Protein AF-A0A7J7FWF7-F1 (afdb_monomer_lite)

InterPro domains:
  IPR005519 Acid phosphatase, class B-like [PF03767] (55-145)
  IPR023214 HAD superfamily [G3DSA:3.40.50.1000] (56-145)

Organism: Camellia sinensis (NCBI:txid4442)

pLDDT: mean 79.14, std 20.66, range [33.16, 98.75]

Foldseek 3Di:
DDDDDDDDDPPDVVVVVVVVVVVVVVVVVPPPDPPPPPPPPPPPPPLPFDQPLDDDPPDDLVSVVVCVVVVSHPPHDDRPLVCLVVLCCCVVHCNVVVVLVVVVVVVVVVVVPDDDPPPPPDDDDFDDEPTVDDPVVVCVVVSVD

Sequence (145 aa):
MLTFFQTQPILSNMGLLSLLLFLGTLVVATNGSPEVEVVHQIHPLRPQCGSAGTHVHGLSCLSWRFGVEAHNIIDWKTVPRSCKKYIGHYMLGKQYRKDSKAVVDQALSYAQSLKLAGDGKDVWVFDIDETTLSNLPYYAHHGFG

Radius of gyration: 32.05 Å; chains: 1; bounding box: 101×56×66 Å

Structure (mmCIF, N/CA/C/O backbone):
data_AF-A0A7J7FWF7-F1
#
_entry.id   AF-A0A7J7FWF7-F1
#
loop_
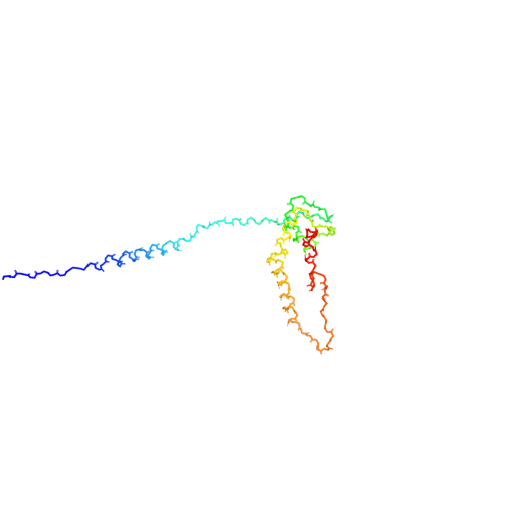_atom_site.group_PDB
_atom_site.id
_atom_site.type_symbol
_atom_site.label_atom_id
_atom_site.label_alt_id
_atom_site.label_comp_id
_atom_site.label_asym_id
_atom_site.label_entity_id
_atom_site.label_seq_id
_atom_site.pdbx_PDB_ins_code
_atom_site.Cartn_x
_atom_site.Cartn_y
_atom_site.Cartn_z
_atom_site.occupancy
_atom_site.B_iso_or_equiv
_atom_site.auth_seq_id
_atom_site.auth_comp_id
_atom_site.auth_asym_id
_atom_site.auth_atom_id
_atom_site.pdbx_PDB_model_num
ATOM 1 N N . MET A 1 1 ? 78.612 40.351 44.166 1.00 33.50 1 MET A N 1
ATOM 2 C CA . MET A 1 1 ? 78.120 41.556 43.465 1.00 33.50 1 MET A CA 1
ATOM 3 C C . MET A 1 1 ? 76.821 41.167 42.764 1.00 33.50 1 MET A C 1
ATOM 5 O O . MET A 1 1 ? 76.801 40.112 42.150 1.00 33.50 1 MET A O 1
ATOM 9 N N . LEU A 1 2 ? 75.755 41.937 43.015 1.00 35.22 2 LEU A N 1
ATOM 10 C CA . LEU A 1 2 ? 74.332 41.770 42.630 1.00 35.22 2 LEU A CA 1
ATOM 11 C C . LEU A 1 2 ? 74.138 41.522 41.108 1.00 35.22 2 LEU A C 1
ATOM 13 O O . LEU A 1 2 ? 75.017 41.912 40.352 1.00 35.22 2 LEU A O 1
ATOM 17 N N . THR A 1 3 ? 73.065 40.896 40.593 1.00 33.16 3 THR A N 1
ATOM 18 C CA . THR A 1 3 ? 71.665 41.389 40.605 1.00 33.16 3 THR A CA 1
ATOM 19 C C . THR A 1 3 ? 70.597 40.340 40.210 1.00 33.16 3 THR A C 1
ATOM 21 O O . THR A 1 3 ? 70.844 39.408 39.451 1.00 33.16 3 THR A O 1
ATOM 24 N N . PHE A 1 4 ? 69.380 40.576 40.721 1.00 43.62 4 PHE A N 1
ATOM 25 C CA . PHE A 1 4 ? 68.052 40.093 40.292 1.00 43.62 4 PHE A CA 1
ATOM 26 C C . PHE A 1 4 ? 67.694 40.464 38.833 1.00 43.62 4 PHE A C 1
ATOM 28 O O . PHE A 1 4 ? 68.061 41.555 38.419 1.00 43.62 4 PHE A O 1
ATOM 35 N N . PHE A 1 5 ? 66.870 39.648 38.149 1.00 37.59 5 PHE A N 1
ATOM 36 C CA . PHE A 1 5 ? 65.810 40.025 37.170 1.00 37.59 5 PHE A CA 1
ATOM 37 C C . PHE A 1 5 ? 64.908 38.778 36.956 1.00 37.59 5 PHE A C 1
ATOM 39 O O . PHE A 1 5 ? 65.397 37.742 36.526 1.00 37.59 5 PHE A O 1
ATOM 46 N N . GLN A 1 6 ? 63.710 38.680 37.546 1.00 36.12 6 GLN A N 1
ATOM 47 C CA . GLN A 1 6 ? 62.390 39.194 37.129 1.00 36.12 6 GLN A CA 1
ATOM 48 C C . GLN A 1 6 ? 61.700 38.380 36.010 1.00 36.12 6 GLN A C 1
ATOM 50 O O . GLN A 1 6 ? 62.235 38.160 34.931 1.00 36.12 6 GLN A O 1
ATOM 55 N N . THR A 1 7 ? 60.485 37.926 36.322 1.00 47.88 7 THR A N 1
ATOM 56 C CA . THR A 1 7 ? 59.551 37.117 35.525 1.00 47.88 7 THR A CA 1
ATOM 57 C C . THR A 1 7 ? 58.874 37.908 34.391 1.00 47.88 7 THR A C 1
ATOM 59 O O . THR A 1 7 ? 58.562 39.089 34.554 1.00 47.88 7 THR A O 1
ATOM 62 N N . GLN A 1 8 ? 58.551 37.237 33.274 1.00 50.38 8 GLN A N 1
ATOM 63 C CA . GLN A 1 8 ? 57.521 37.655 32.301 1.00 50.38 8 GLN A CA 1
ATOM 64 C C . GLN A 1 8 ? 56.735 36.423 31.784 1.00 50.38 8 GLN A C 1
ATOM 66 O O . GLN A 1 8 ? 57.342 35.368 31.588 1.00 50.38 8 GLN A O 1
ATOM 71 N N . 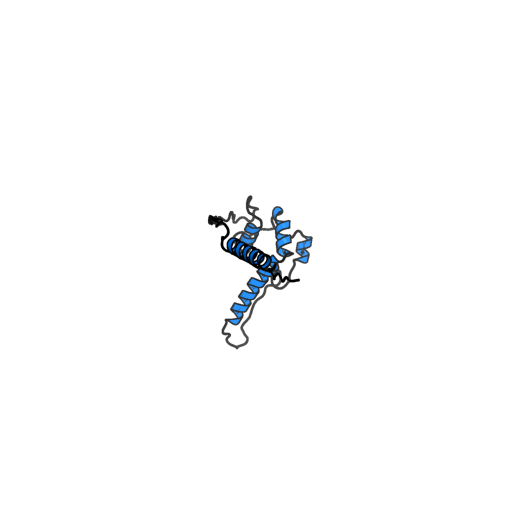PRO A 1 9 ? 55.401 36.511 31.582 1.00 46.44 9 PRO A N 1
ATOM 72 C CA . PRO A 1 9 ? 54.532 35.353 31.374 1.00 46.44 9 PRO A CA 1
ATOM 73 C C . PRO A 1 9 ? 54.291 35.058 29.883 1.00 46.44 9 PRO A C 1
ATOM 75 O O . PRO A 1 9 ? 53.791 35.895 29.140 1.00 46.44 9 PRO A O 1
ATOM 78 N N . ILE A 1 10 ? 54.554 33.823 29.450 1.00 52.06 10 ILE A N 1
ATOM 79 C CA . ILE A 1 10 ? 54.265 33.336 28.080 1.00 52.06 10 ILE A CA 1
ATOM 80 C C . ILE A 1 10 ? 52.781 32.897 27.932 1.00 52.06 10 ILE A C 1
ATOM 82 O O . ILE A 1 10 ? 52.324 32.501 26.865 1.00 52.06 10 ILE A O 1
ATOM 86 N N . LEU A 1 11 ? 51.969 33.034 28.987 1.00 54.44 11 LEU A N 1
ATOM 87 C CA . LEU A 1 11 ? 50.634 32.428 29.095 1.00 54.44 11 LEU A CA 1
ATOM 88 C C . LEU A 1 11 ? 49.446 33.351 28.729 1.00 54.44 11 LEU A C 1
ATOM 90 O O . LEU A 1 11 ? 48.337 33.120 29.195 1.00 54.44 11 LEU A O 1
ATOM 94 N N . SER A 1 12 ? 49.646 34.404 27.926 1.00 58.78 12 SER A N 1
A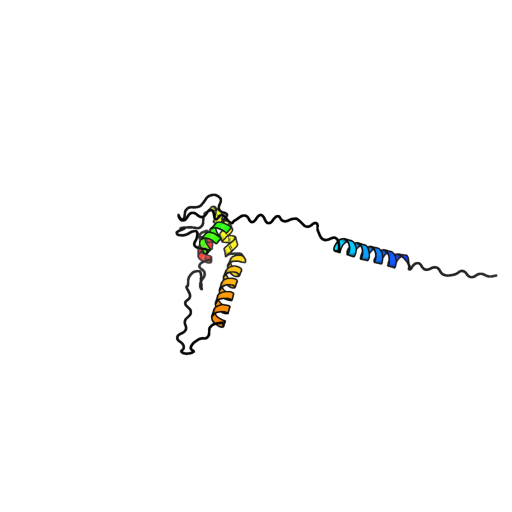TOM 95 C CA . SER A 1 12 ? 48.560 35.325 27.512 1.00 58.78 12 SER A CA 1
ATOM 96 C C . SER A 1 12 ? 48.034 35.048 26.090 1.00 58.78 12 SER A C 1
ATOM 98 O O . SER A 1 12 ? 46.830 35.086 25.834 1.00 58.78 12 SER A O 1
ATOM 100 N N . ASN A 1 13 ? 48.915 34.666 25.157 1.00 58.97 13 ASN A N 1
ATOM 101 C CA . ASN A 1 13 ? 48.563 34.573 23.733 1.00 58.97 13 ASN A CA 1
ATOM 102 C C . ASN A 1 13 ? 47.718 33.347 23.356 1.00 58.97 13 ASN A C 1
ATOM 104 O O . ASN A 1 13 ? 46.909 33.429 22.435 1.00 58.97 13 ASN A O 1
ATOM 108 N N . MET A 1 14 ? 47.859 32.219 24.061 1.00 62.25 14 MET A N 1
ATOM 109 C CA . MET A 1 14 ? 47.090 31.003 23.748 1.00 62.25 14 MET A CA 1
ATOM 110 C C . MET A 1 14 ? 45.601 31.140 24.099 1.00 62.25 14 MET A C 1
ATOM 112 O O . MET A 1 14 ? 44.754 30.614 23.382 1.00 62.25 14 MET A O 1
ATOM 116 N N . GLY A 1 15 ? 45.272 31.875 25.168 1.00 70.62 15 GLY A N 1
ATOM 117 C CA . GLY A 1 15 ? 43.886 32.122 25.574 1.00 70.62 15 GLY A CA 1
ATOM 118 C C . GLY A 1 15 ? 43.157 33.065 24.618 1.00 70.62 15 GLY A C 1
ATOM 119 O O . GLY A 1 15 ? 42.016 32.800 24.245 1.00 70.62 15 GLY A O 1
ATOM 120 N N . LEU A 1 16 ? 43.839 34.119 24.157 1.00 73.31 16 LEU A N 1
ATOM 121 C CA . LEU A 1 16 ? 43.287 35.076 23.198 1.00 73.31 16 LEU A CA 1
ATOM 122 C C . LEU A 1 16 ? 43.047 34.434 21.827 1.00 73.31 16 LEU A C 1
ATOM 124 O O . LEU A 1 16 ? 41.991 34.638 21.236 1.00 73.31 16 LEU A O 1
ATOM 128 N N . LEU A 1 17 ? 43.987 33.613 21.345 1.00 72.75 17 LEU A N 1
ATOM 129 C CA . LEU A 1 17 ? 43.826 32.899 20.076 1.00 72.75 17 LEU A CA 1
ATOM 130 C C . LEU A 1 17 ? 42.646 31.917 20.134 1.00 72.75 17 LEU A C 1
ATOM 132 O O . LEU A 1 17 ? 41.847 31.856 19.204 1.00 72.75 17 LEU A O 1
ATOM 136 N N . SER A 1 18 ? 42.500 31.201 21.252 1.00 71.25 18 SER A N 1
ATOM 137 C CA . SER A 1 18 ? 41.374 30.291 21.472 1.00 71.25 18 SER A CA 1
ATOM 138 C C . SER A 1 18 ? 40.042 31.053 21.517 1.00 71.25 18 SER A C 1
ATOM 140 O O . SER A 1 18 ? 39.091 30.676 20.837 1.00 71.25 18 SER A O 1
ATOM 142 N N . LEU A 1 19 ? 39.985 32.191 22.220 1.00 73.75 19 LEU A N 1
ATOM 143 C CA . LEU A 1 19 ? 38.793 33.043 22.286 1.00 73.75 19 LEU A CA 1
ATOM 144 C C . LEU A 1 19 ? 38.398 33.615 20.914 1.00 73.75 19 LEU A C 1
ATOM 146 O O . LEU A 1 19 ? 37.214 33.636 20.583 1.00 73.75 19 LEU A O 1
ATOM 150 N N . LEU A 1 20 ? 39.372 34.038 20.102 1.00 76.06 20 LEU A N 1
ATOM 151 C CA . LEU A 1 20 ? 39.137 34.535 18.742 1.00 76.06 20 LEU A CA 1
ATOM 152 C C . LEU A 1 20 ? 38.597 33.438 17.814 1.00 76.06 20 LEU A C 1
ATOM 154 O O . LEU A 1 20 ? 37.688 33.703 17.027 1.00 76.06 20 LEU A O 1
ATOM 158 N N . LEU A 1 21 ? 39.098 32.203 17.937 1.00 74.00 21 LEU A N 1
ATOM 159 C CA . LEU A 1 21 ? 38.568 31.055 17.196 1.00 74.00 21 LEU A CA 1
ATOM 160 C C . LEU A 1 21 ? 37.120 30.739 17.607 1.00 74.00 21 LEU A C 1
ATOM 162 O O . LEU A 1 21 ? 36.268 30.557 16.737 1.00 74.00 21 LEU A O 1
ATOM 166 N N . PHE A 1 22 ? 36.810 30.753 18.908 1.00 72.19 22 PHE A N 1
ATOM 167 C CA . PHE A 1 22 ? 35.443 30.548 19.401 1.00 72.19 22 PHE A CA 1
ATOM 168 C C . PHE A 1 22 ? 34.478 31.650 18.931 1.00 72.19 22 PHE A C 1
ATOM 170 O O . PHE A 1 22 ? 33.405 31.333 18.412 1.00 72.19 22 PHE A O 1
ATOM 177 N N . LEU A 1 23 ? 34.857 32.931 19.025 1.00 71.19 23 LEU A N 1
ATOM 178 C CA . LEU A 1 23 ? 34.023 34.037 18.531 1.00 71.19 23 LEU A CA 1
ATOM 179 C C . LEU A 1 23 ? 33.795 33.956 17.015 1.00 71.19 23 LEU A C 1
ATOM 181 O O . LEU A 1 23 ? 32.677 34.181 16.556 1.00 71.19 23 LEU A O 1
ATOM 185 N N . GLY A 1 24 ? 34.820 33.584 16.240 1.00 64.69 24 GLY A N 1
ATOM 186 C CA . GLY A 1 24 ? 34.700 33.399 14.793 1.00 64.69 24 GLY A CA 1
ATOM 187 C C . GLY A 1 24 ? 33.675 32.325 14.414 1.00 64.69 24 GLY A C 1
ATOM 188 O O . GLY A 1 24 ? 32.860 32.544 13.520 1.00 64.69 24 GLY A O 1
ATOM 189 N N . THR A 1 25 ? 33.651 31.195 15.131 1.00 62.41 25 THR A N 1
ATOM 190 C CA . THR A 1 25 ? 32.654 30.133 14.888 1.00 62.41 25 THR A CA 1
ATOM 191 C C . THR A 1 25 ? 31.224 30.550 15.244 1.00 62.41 25 THR A C 1
ATOM 193 O O . THR A 1 25 ? 30.292 30.186 14.529 1.00 62.41 25 THR A O 1
ATOM 196 N N . LEU A 1 26 ? 31.042 31.368 16.288 1.00 59.06 26 LEU A N 1
ATOM 197 C CA . LEU A 1 26 ? 29.739 31.932 16.661 1.00 59.06 26 LEU A CA 1
ATOM 198 C C . LEU A 1 26 ? 29.210 32.906 15.599 1.00 59.06 26 LEU A C 1
ATOM 200 O O . LEU A 1 26 ? 28.044 32.813 15.232 1.00 59.06 26 LEU A O 1
ATOM 204 N N . VAL A 1 27 ? 30.064 33.777 15.048 1.00 58.56 27 VAL A N 1
ATOM 205 C CA . VAL A 1 27 ? 29.673 34.735 13.994 1.00 58.56 27 VAL A CA 1
ATOM 206 C C . VAL A 1 27 ? 29.257 34.026 12.697 1.00 58.56 27 VAL A C 1
ATOM 208 O O . VAL A 1 27 ? 28.315 34.457 12.032 1.00 58.56 27 VAL A O 1
ATOM 211 N N . VAL A 1 28 ? 29.905 32.909 12.345 1.00 58.34 28 VAL A N 1
ATOM 212 C CA . VAL A 1 28 ? 29.506 32.092 11.182 1.00 58.34 28 VAL A CA 1
ATOM 213 C C . VAL A 1 28 ? 28.172 31.378 11.425 1.00 58.34 28 VAL A C 1
ATOM 215 O O . VAL A 1 28 ? 27.378 31.265 10.497 1.00 58.34 28 VAL A O 1
ATOM 218 N N . ALA A 1 29 ? 27.882 30.949 12.657 1.00 56.47 29 ALA A N 1
ATOM 219 C CA . ALA A 1 29 ? 26.607 30.315 12.998 1.00 56.47 29 ALA A CA 1
ATOM 220 C C . ALA A 1 29 ? 25.423 31.303 13.067 1.00 56.47 29 ALA A C 1
ATOM 222 O O . ALA A 1 29 ? 24.280 30.886 12.889 1.00 56.47 29 ALA A O 1
ATOM 223 N N . THR A 1 30 ? 25.671 32.597 13.314 1.00 54.50 30 THR A N 1
ATOM 224 C CA . THR A 1 30 ? 24.614 33.628 13.382 1.00 54.50 30 THR A CA 1
ATOM 225 C C . THR A 1 30 ? 24.260 34.249 12.036 1.00 54.50 30 THR A C 1
ATOM 227 O O . THR A 1 30 ? 23.192 34.845 11.906 1.00 54.50 30 THR A O 1
ATOM 230 N N . ASN A 1 31 ? 25.115 34.101 11.023 1.00 58.19 31 ASN A N 1
ATOM 231 C CA . ASN A 1 31 ? 24.752 34.447 9.655 1.00 58.19 31 ASN A CA 1
ATOM 232 C C . ASN A 1 31 ? 23.925 33.293 9.088 1.00 58.19 31 ASN A C 1
ATOM 234 O O . ASN A 1 31 ? 24.462 32.340 8.523 1.00 58.19 31 ASN A O 1
ATOM 238 N N . GLY A 1 32 ? 22.609 33.368 9.309 1.00 54.06 32 GLY A N 1
ATOM 239 C CA . GLY A 1 32 ? 21.635 32.495 8.669 1.00 54.06 32 GLY A CA 1
ATOM 240 C C . GLY A 1 32 ? 21.958 32.343 7.185 1.00 54.06 32 GLY A C 1
ATOM 241 O O . GLY A 1 32 ? 22.383 33.295 6.527 1.00 54.06 32 GLY A O 1
ATOM 242 N N . SER A 1 33 ? 21.810 31.115 6.680 1.00 54.25 33 SER A N 1
ATOM 243 C CA . SER A 1 33 ? 21.945 30.833 5.250 1.00 54.25 33 SER A CA 1
ATOM 244 C C . SER A 1 33 ? 21.158 31.870 4.447 1.00 54.25 33 SER A C 1
ATOM 246 O O . SER A 1 33 ? 20.083 32.260 4.910 1.00 54.25 33 SER A O 1
ATOM 248 N N . PRO A 1 34 ? 21.650 32.316 3.273 1.00 49.69 34 PRO A N 1
ATOM 249 C CA . PRO A 1 34 ? 20.835 33.141 2.395 1.00 49.69 34 PRO A CA 1
ATOM 250 C C . PRO A 1 34 ? 19.500 32.423 2.226 1.00 49.69 34 PRO A C 1
ATOM 252 O O . PRO A 1 34 ? 19.488 31.242 1.866 1.00 49.69 34 PRO A O 1
ATOM 255 N N . GLU A 1 35 ? 18.405 33.099 2.584 1.00 47.91 35 GLU A N 1
ATOM 256 C CA . GLU A 1 35 ? 17.065 32.604 2.318 1.00 47.91 35 GLU A CA 1
ATOM 257 C C . GLU A 1 35 ? 17.021 32.305 0.824 1.00 47.91 35 GLU A C 1
ATOM 259 O O . GLU A 1 35 ? 17.004 33.201 -0.020 1.00 47.91 35 GLU A O 1
ATOM 264 N N . VAL A 1 36 ? 17.086 31.020 0.481 1.00 49.12 36 VAL A N 1
ATOM 265 C CA . VAL A 1 36 ? 16.640 30.584 -0.826 1.00 49.12 36 VAL A CA 1
ATOM 266 C C . VAL A 1 36 ? 15.163 30.911 -0.791 1.00 49.12 36 VAL A C 1
ATOM 268 O O . VAL A 1 36 ? 14.396 30.237 -0.104 1.00 49.12 36 VAL A O 1
ATOM 271 N N . GLU A 1 37 ? 14.790 31.990 -1.469 1.00 43.91 37 GLU A N 1
ATOM 272 C CA . GLU A 1 37 ? 13.411 32.304 -1.789 1.00 43.91 37 GLU A CA 1
ATOM 273 C C . GLU A 1 37 ? 12.917 31.146 -2.662 1.00 43.91 37 GLU A C 1
ATOM 275 O O . GLU A 1 37 ? 12.995 31.153 -3.892 1.00 43.91 37 GLU A O 1
ATOM 280 N N . VAL A 1 38 ? 12.508 30.054 -2.012 1.00 56.59 38 VAL A N 1
ATOM 281 C CA . VAL A 1 38 ? 11.836 28.952 -2.672 1.00 56.59 38 VAL A CA 1
ATOM 282 C C . VAL A 1 38 ? 10.474 29.519 -2.995 1.00 56.59 38 VAL A C 1
ATOM 284 O O . VAL A 1 38 ? 9.542 29.409 -2.203 1.00 56.59 38 VAL A O 1
ATOM 287 N N . VAL A 1 39 ? 10.371 30.156 -4.159 1.00 49.22 39 VAL A N 1
ATOM 288 C CA . VAL A 1 39 ? 9.094 30.457 -4.782 1.00 49.22 39 VAL A CA 1
ATOM 289 C C . VAL A 1 39 ? 8.360 29.123 -4.832 1.00 49.22 39 VAL A C 1
ATOM 291 O O . VAL A 1 39 ? 8.637 28.268 -5.674 1.00 49.22 39 VAL A O 1
ATOM 294 N N . HIS A 1 40 ? 7.457 28.904 -3.877 1.00 52.28 40 HIS A N 1
ATOM 295 C CA . HIS A 1 40 ? 6.468 27.847 -3.940 1.00 52.28 40 HIS A CA 1
ATOM 296 C C . HIS A 1 40 ? 5.530 28.241 -5.074 1.00 52.28 40 HIS A C 1
ATOM 298 O O . HIS A 1 40 ? 4.421 28.725 -4.860 1.00 52.28 40 HIS A O 1
ATOM 304 N N . GLN A 1 41 ? 5.990 28.055 -6.313 1.00 49.00 41 GLN A N 1
ATOM 305 C CA . GLN A 1 41 ? 5.076 27.884 -7.416 1.00 49.00 41 GLN A CA 1
ATOM 306 C C . GLN A 1 41 ? 4.293 26.636 -7.052 1.00 49.00 41 GLN A C 1
ATOM 308 O O . GLN A 1 41 ? 4.760 25.517 -7.256 1.00 49.00 41 GLN A O 1
ATOM 313 N N . ILE A 1 42 ? 3.115 26.840 -6.468 1.00 52.56 42 ILE A N 1
ATOM 314 C CA . ILE A 1 42 ? 2.063 25.843 -6.419 1.00 52.56 42 ILE A CA 1
ATOM 315 C C . ILE A 1 42 ? 1.855 25.477 -7.881 1.00 52.56 42 ILE A C 1
ATOM 317 O O . ILE A 1 42 ? 1.174 26.186 -8.612 1.00 52.56 42 ILE A O 1
ATOM 321 N N . HIS A 1 43 ? 2.532 24.431 -8.344 1.00 53.94 43 HIS A N 1
ATOM 322 C CA . HIS A 1 43 ? 2.154 23.757 -9.563 1.00 53.94 43 HIS A CA 1
ATOM 323 C C . HIS A 1 43 ? 0.853 23.089 -9.160 1.00 53.94 43 HIS A C 1
ATOM 325 O O . HIS A 1 43 ? 0.901 22.160 -8.344 1.00 53.94 43 HIS A O 1
ATOM 331 N N . PRO A 1 44 ? -0.314 23.561 -9.636 1.00 47.66 44 PRO A N 1
ATOM 332 C CA . PRO A 1 44 ? -1.513 22.773 -9.467 1.00 47.66 44 PRO A CA 1
ATOM 333 C C . PRO A 1 44 ? -1.140 21.413 -10.039 1.00 47.66 44 PRO A C 1
ATOM 335 O O . PRO A 1 44 ? -0.651 21.343 -11.173 1.00 47.66 44 PRO A O 1
ATOM 338 N N . LEU A 1 45 ? -1.274 20.352 -9.242 1.00 47.81 45 LEU A N 1
ATOM 339 C CA . LEU A 1 45 ? -1.213 19.001 -9.767 1.00 47.81 45 LEU A CA 1
ATOM 340 C C . LEU A 1 45 ? -2.382 18.922 -10.736 1.00 47.81 45 LEU A C 1
ATOM 342 O O . LEU A 1 45 ? -3.483 18.581 -10.334 1.00 47.81 45 LEU A O 1
ATOM 346 N N . ARG A 1 46 ? -2.180 19.347 -11.984 1.00 47.25 46 ARG A N 1
ATOM 347 C CA . ARG A 1 46 ? -3.106 19.110 -13.071 1.00 47.25 46 ARG A CA 1
ATOM 348 C C . ARG A 1 46 ? -2.886 17.640 -13.372 1.00 47.25 46 ARG A C 1
ATOM 350 O O . ARG A 1 46 ? -1.875 17.312 -14.000 1.00 47.25 46 ARG A O 1
ATOM 357 N N . PRO A 1 47 ? -3.733 16.737 -12.857 1.00 50.97 47 PRO A N 1
ATOM 358 C CA . PRO A 1 47 ? -3.546 15.333 -13.123 1.00 50.97 47 PRO A CA 1
ATOM 359 C C . PRO A 1 47 ? -3.776 15.214 -14.624 1.00 50.97 47 PRO A C 1
ATOM 361 O O . PRO A 1 47 ? -4.853 15.543 -15.119 1.00 50.97 47 PRO A O 1
ATOM 364 N N . GLN A 1 48 ? -2.764 14.794 -15.377 1.00 50.41 48 GLN A N 1
ATOM 365 C CA . GLN A 1 48 ? -2.968 14.378 -16.761 1.00 50.41 48 GLN A CA 1
ATOM 366 C C . GLN A 1 48 ? -3.660 13.001 -16.752 1.00 50.41 48 GLN A C 1
ATOM 368 O O . GLN A 1 48 ? -3.111 12.029 -17.247 1.00 50.41 48 GLN A O 1
ATOM 373 N N . CYS A 1 49 ? -4.809 12.865 -16.082 1.00 55.59 49 CYS A N 1
ATOM 374 C CA . CYS A 1 49 ? -5.516 11.594 -15.933 1.00 55.59 49 CYS A CA 1
ATOM 375 C C . CYS A 1 49 ? -6.564 11.456 -17.038 1.00 55.59 49 CYS A C 1
ATOM 377 O O . CYS A 1 49 ? -7.461 12.287 -17.160 1.00 55.59 49 CYS A O 1
ATOM 379 N N . GLY A 1 50 ? -6.439 10.400 -17.841 1.00 54.00 50 GLY A N 1
ATOM 380 C CA . GLY A 1 50 ? -7.498 9.926 -18.725 1.00 54.00 50 GLY A CA 1
ATOM 381 C C . GLY A 1 50 ? -8.221 8.746 -18.076 1.00 54.00 50 GLY A C 1
ATOM 382 O O . GLY A 1 50 ? -7.575 7.839 -17.562 1.00 54.00 50 GLY A O 1
ATOM 383 N N . SER A 1 51 ? -9.552 8.736 -18.145 1.00 54.09 51 SER A N 1
ATOM 384 C CA . SER A 1 51 ? -10.433 7.694 -17.585 1.00 54.09 51 SER A CA 1
ATOM 385 C C . SER A 1 51 ? -10.369 6.335 -18.314 1.00 54.09 51 SER A C 1
ATOM 387 O O . SER A 1 51 ? -11.134 5.436 -17.989 1.00 54.09 51 SER A O 1
ATOM 389 N N . ALA A 1 52 ? -9.519 6.182 -19.334 1.00 55.72 52 ALA A N 1
ATOM 390 C CA . ALA A 1 52 ? -9.632 5.116 -20.336 1.00 55.72 52 ALA A CA 1
ATOM 391 C C . ALA A 1 52 ? -8.648 3.938 -20.163 1.00 55.72 52 ALA A C 1
ATOM 393 O O . ALA A 1 52 ? -8.516 3.123 -21.073 1.00 55.72 52 ALA A O 1
ATOM 394 N N . GLY A 1 53 ? -7.894 3.858 -19.060 1.00 54.41 53 GLY A N 1
ATOM 395 C CA . GLY A 1 53 ? -6.938 2.762 -18.817 1.00 54.41 53 GLY A CA 1
ATOM 396 C C . GLY A 1 53 ? -5.720 2.710 -19.764 1.00 54.41 53 GLY A C 1
ATOM 397 O O . GLY A 1 53 ? -4.865 1.836 -19.622 1.00 54.41 53 GLY A O 1
ATOM 398 N N . THR A 1 54 ? -5.593 3.639 -20.718 1.00 56.09 54 THR A N 1
ATOM 399 C CA . THR A 1 54 ? -4.442 3.757 -21.629 1.00 56.09 54 THR A CA 1
ATOM 400 C C . THR A 1 54 ? -3.277 4.503 -20.977 1.00 56.09 54 THR A C 1
ATOM 402 O O . THR A 1 54 ? -3.490 5.487 -20.269 1.00 56.09 54 THR A O 1
ATOM 405 N N . HIS A 1 55 ? -2.036 4.099 -21.274 1.00 59.75 55 HIS A N 1
ATOM 406 C CA . HIS A 1 55 ? -0.830 4.839 -20.880 1.00 59.75 55 HIS A CA 1
ATOM 407 C C . HIS A 1 55 ? -0.900 6.295 -21.370 1.00 59.75 55 HIS A C 1
ATOM 409 O O . HIS A 1 55 ? -0.850 6.554 -22.573 1.00 59.75 55 HIS A O 1
ATOM 415 N N . VAL A 1 56 ? -0.996 7.249 -20.441 1.00 61.69 56 VAL A N 1
ATOM 416 C CA . VAL A 1 56 ? -0.959 8.676 -20.774 1.00 61.69 56 VAL A CA 1
ATOM 417 C C . VAL A 1 56 ? 0.499 9.117 -20.861 1.00 61.69 56 VAL A C 1
ATOM 419 O O . VAL A 1 56 ? 1.236 9.102 -19.872 1.00 61.69 56 VAL A O 1
ATOM 422 N N . HIS A 1 57 ? 0.928 9.501 -22.061 1.00 60.91 57 HIS A N 1
ATOM 423 C CA . HIS A 1 57 ? 2.270 10.028 -22.292 1.00 60.91 57 HIS A CA 1
ATOM 424 C C . HIS A 1 57 ? 2.515 11.285 -21.444 1.00 60.91 57 HIS A C 1
ATOM 426 O O . HIS A 1 57 ? 1.714 12.211 -21.469 1.00 60.91 57 HIS A O 1
ATOM 432 N N . GLY A 1 58 ? 3.634 11.320 -20.714 1.00 64.62 58 GLY A N 1
ATOM 433 C CA . GLY A 1 58 ? 4.015 12.452 -19.859 1.00 64.62 58 GLY A CA 1
ATOM 434 C C . GLY A 1 58 ? 3.627 12.314 -18.381 1.00 64.62 58 GLY A C 1
ATOM 435 O O . GLY A 1 58 ? 4.113 13.094 -17.563 1.00 64.62 58 GLY A O 1
ATOM 436 N N . LEU A 1 59 ? 2.835 11.303 -17.997 1.00 71.56 59 LEU A N 1
ATOM 437 C CA . LEU A 1 59 ? 2.614 10.976 -16.584 1.00 71.56 59 LEU A CA 1
ATOM 438 C C . LEU A 1 59 ? 3.856 10.315 -15.976 1.00 71.56 59 LEU A C 1
ATOM 440 O O . LEU A 1 59 ? 4.362 9.312 -16.482 1.00 71.56 59 LEU A O 1
ATOM 444 N N . SER A 1 60 ? 4.316 10.834 -14.837 1.00 88.75 60 SER A N 1
ATOM 445 C CA . SER A 1 60 ? 5.336 10.146 -14.041 1.00 88.75 60 SER A CA 1
ATOM 446 C C . SER A 1 60 ? 4.763 8.864 -13.421 1.00 88.75 60 SER A C 1
ATOM 448 O O . SER A 1 60 ? 3.577 8.802 -13.099 1.00 88.75 60 SER A O 1
ATOM 450 N N . CYS A 1 61 ? 5.602 7.856 -13.172 1.00 92.25 61 CYS A N 1
ATOM 451 C CA . CYS A 1 61 ? 5.159 6.617 -12.521 1.00 92.25 61 CYS A CA 1
ATOM 452 C C . CYS A 1 61 ? 4.629 6.834 -11.096 1.00 92.25 61 CYS A C 1
ATOM 454 O O . CYS A 1 61 ? 3.752 6.099 -10.647 1.00 92.25 61 CYS A O 1
ATOM 456 N N . LEU A 1 62 ? 5.116 7.873 -10.408 1.00 92.56 62 LEU A N 1
ATOM 457 C CA . LEU A 1 62 ? 4.566 8.307 -9.125 1.00 92.56 62 LEU A CA 1
ATOM 458 C C . LEU A 1 62 ? 3.146 8.854 -9.286 1.00 92.56 62 LEU A C 1
ATOM 460 O O . LEU A 1 62 ? 2.258 8.453 -8.541 1.00 92.56 62 LEU A O 1
ATOM 464 N N . SER A 1 63 ? 2.930 9.738 -10.262 1.00 91.88 63 SER A N 1
ATOM 465 C CA . SER A 1 63 ? 1.609 10.301 -10.564 1.00 91.88 63 SER A CA 1
ATOM 466 C C . SER A 1 63 ? 0.632 9.225 -11.030 1.00 91.88 63 SER A C 1
ATOM 468 O O . SER A 1 63 ? -0.527 9.256 -10.635 1.00 91.88 63 SER A O 1
ATOM 470 N N . TRP A 1 64 ? 1.100 8.260 -11.827 1.00 91.69 64 TRP A N 1
ATOM 471 C CA . TRP A 1 64 ? 0.307 7.105 -12.238 1.00 91.69 64 TRP A CA 1
ATOM 472 C C . TRP A 1 64 ? -0.121 6.266 -11.029 1.00 91.69 64 TRP A C 1
ATOM 474 O O . TRP A 1 64 ? -1.315 6.057 -10.851 1.00 91.69 64 TRP A O 1
ATOM 484 N N . ARG A 1 65 ? 0.818 5.865 -10.153 1.00 94.44 65 ARG A N 1
ATOM 485 C CA . ARG A 1 65 ? 0.495 5.101 -8.934 1.00 94.44 65 ARG A CA 1
ATOM 486 C C . ARG A 1 65 ? -0.498 5.861 -8.063 1.00 94.44 65 ARG A C 1
ATOM 488 O O . ARG A 1 65 ? -1.517 5.308 -7.686 1.00 94.44 65 ARG A O 1
ATOM 495 N N . PHE A 1 66 ? -0.241 7.141 -7.802 1.00 94.50 66 PHE A N 1
ATOM 496 C CA . PHE A 1 66 ? -1.165 7.979 -7.039 1.00 94.50 66 PHE A CA 1
ATOM 497 C C . PHE A 1 66 ? -2.555 8.058 -7.688 1.00 94.50 66 PHE A C 1
ATOM 499 O O . PHE A 1 66 ? -3.560 7.984 -6.992 1.00 94.50 66 PHE A O 1
ATOM 506 N N . GLY A 1 67 ? -2.627 8.170 -9.016 1.00 93.94 67 GLY A N 1
ATOM 507 C CA . GLY A 1 67 ? -3.886 8.151 -9.755 1.00 93.94 67 GLY A CA 1
ATOM 508 C C . GLY A 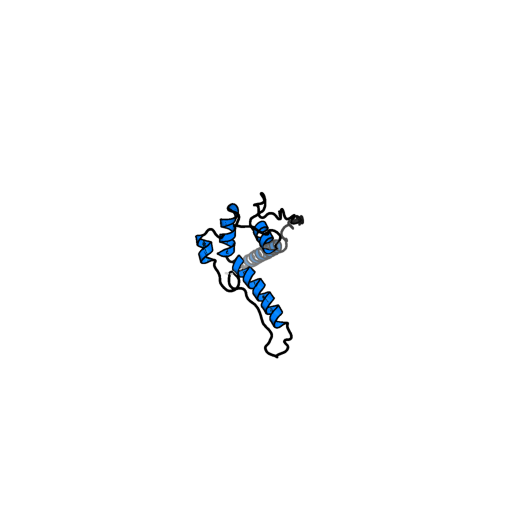1 67 ? -4.647 6.829 -9.621 1.00 93.94 67 GLY A C 1
ATOM 509 O O . GLY A 1 67 ? -5.868 6.865 -9.509 1.00 93.94 67 GLY A O 1
ATOM 510 N N . VAL A 1 68 ? -3.945 5.691 -9.593 1.00 94.00 68 VAL A N 1
ATOM 511 C CA . VAL A 1 68 ? -4.536 4.366 -9.334 1.00 94.00 68 VAL A CA 1
ATOM 512 C C . VAL A 1 68 ? -5.076 4.278 -7.903 1.00 94.00 68 VAL A C 1
ATOM 514 O O . VAL A 1 68 ? -6.252 3.973 -7.730 1.00 94.00 68 VAL A O 1
ATOM 517 N N . GLU A 1 69 ? -4.268 4.620 -6.893 1.00 95.38 69 GLU A N 1
ATOM 518 C CA . GLU A 1 69 ? -4.672 4.579 -5.472 1.00 95.38 69 GLU A CA 1
ATOM 519 C C . GLU A 1 69 ? -5.857 5.511 -5.169 1.00 95.38 69 GLU A C 1
ATOM 521 O O . GLU A 1 69 ? -6.734 5.192 -4.374 1.00 95.38 69 GLU A O 1
ATOM 526 N N . ALA A 1 70 ? -5.903 6.674 -5.826 1.00 95.38 70 ALA A N 1
ATOM 527 C CA . ALA A 1 70 ? -6.974 7.656 -5.672 1.00 95.38 70 ALA A CA 1
ATOM 528 C C . ALA A 1 70 ? -8.190 7.394 -6.579 1.00 95.38 70 ALA A C 1
ATOM 530 O O . ALA A 1 70 ? -9.060 8.256 -6.678 1.00 95.38 70 ALA A O 1
ATOM 531 N N . HIS A 1 71 ? -8.244 6.249 -7.272 1.00 92.19 71 HIS A N 1
ATOM 532 C CA . HIS A 1 71 ? -9.334 5.877 -8.182 1.00 92.19 71 HIS A CA 1
ATOM 533 C C . HIS A 1 71 ? -9.575 6.870 -9.344 1.00 92.19 71 HIS A C 1
ATOM 535 O O . HIS A 1 71 ? -10.654 6.932 -9.925 1.00 92.19 71 HIS A O 1
ATOM 541 N N . ASN A 1 72 ? -8.559 7.648 -9.726 1.00 90.38 72 ASN A N 1
ATOM 542 C CA . ASN A 1 72 ? -8.602 8.536 -10.895 1.00 90.38 72 ASN A CA 1
ATOM 543 C C . ASN A 1 72 ? -8.201 7.814 -12.192 1.00 90.38 72 ASN A C 1
ATOM 545 O O . ASN A 1 72 ? -8.550 8.254 -13.287 1.00 90.38 72 ASN A O 1
ATOM 549 N N . ILE A 1 73 ? -7.432 6.729 -12.073 1.00 87.88 73 ILE A N 1
ATOM 550 C CA . ILE A 1 73 ? -7.051 5.838 -13.171 1.00 87.88 73 ILE A CA 1
ATOM 551 C C . ILE A 1 73 ? -7.653 4.469 -12.870 1.00 87.88 73 ILE A C 1
ATOM 553 O O . ILE A 1 73 ? -7.170 3.747 -11.999 1.00 87.88 73 ILE A O 1
ATOM 557 N N . ILE A 1 74 ? -8.703 4.123 -13.608 1.00 90.12 74 ILE A N 1
ATOM 558 C CA . ILE A 1 74 ? -9.470 2.884 -13.450 1.00 90.12 74 ILE A CA 1
ATOM 559 C C . ILE A 1 74 ? -9.298 1.974 -14.671 1.00 90.12 74 ILE A C 1
ATOM 561 O O . ILE A 1 74 ? -8.776 2.401 -15.704 1.00 90.12 74 ILE A O 1
ATOM 565 N N . ASP A 1 75 ? -9.696 0.709 -14.529 1.00 91.31 75 ASP A N 1
ATOM 566 C CA . ASP A 1 75 ? -9.694 -0.313 -15.588 1.00 91.31 75 ASP A CA 1
ATOM 567 C C . ASP A 1 75 ? -8.346 -0.561 -16.294 1.00 91.31 75 ASP A C 1
ATOM 569 O O . ASP A 1 75 ? -8.294 -1.164 -17.373 1.00 91.31 75 ASP A O 1
ATOM 573 N N . TRP A 1 76 ? -7.231 -0.155 -15.678 1.00 91.12 76 TRP A N 1
ATOM 574 C CA . TRP A 1 76 ? -5.893 -0.502 -16.149 1.00 91.12 76 TRP A CA 1
ATOM 575 C C . TRP A 1 76 ? -5.684 -2.020 -16.053 1.00 91.12 76 TRP A C 1
ATOM 577 O O . TRP A 1 76 ? -6.140 -2.672 -15.117 1.00 91.12 76 TRP A O 1
ATOM 587 N N . LYS A 1 77 ? -5.029 -2.603 -17.063 1.00 91.50 77 LYS A N 1
ATOM 588 C CA . LYS A 1 77 ? -4.856 -4.065 -17.159 1.00 91.50 77 LYS A CA 1
ATOM 589 C C . LYS A 1 77 ? -3.512 -4.554 -16.643 1.00 91.50 77 LYS A C 1
ATOM 591 O O . LYS A 1 77 ? -3.437 -5.647 -16.102 1.00 91.50 77 LYS A O 1
ATOM 596 N N . THR A 1 78 ? -2.471 -3.755 -16.837 1.00 93.31 78 THR A N 1
ATOM 597 C CA . THR A 1 78 ? -1.101 -4.059 -16.421 1.00 93.31 78 THR A CA 1
ATOM 598 C C . THR A 1 78 ? -0.399 -2.772 -16.030 1.00 93.31 78 THR A C 1
ATOM 600 O O . THR A 1 78 ? -0.749 -1.689 -16.520 1.00 93.31 78 THR A O 1
ATOM 603 N N . VAL A 1 79 ? 0.638 -2.879 -15.207 1.00 93.12 79 VAL A N 1
ATOM 604 C CA . VAL A 1 79 ? 1.516 -1.741 -14.924 1.00 93.12 79 VAL A CA 1
ATOM 605 C C . VAL A 1 79 ? 2.134 -1.245 -16.242 1.00 93.12 79 VAL A C 1
ATOM 607 O O . VAL A 1 79 ? 2.573 -2.055 -17.067 1.00 93.12 79 VAL A O 1
ATOM 610 N N . PRO A 1 80 ? 2.214 0.078 -16.494 1.00 92.06 80 PRO A N 1
ATOM 611 C CA . PRO A 1 80 ? 2.921 0.586 -17.658 1.00 92.06 80 PRO A CA 1
ATOM 612 C C . PRO A 1 80 ? 4.354 0.059 -17.707 1.00 92.06 80 PRO A C 1
ATOM 614 O O . PRO A 1 80 ? 5.094 0.147 -16.726 1.00 92.06 80 PRO A O 1
ATOM 617 N N . ARG A 1 81 ? 4.791 -0.439 -18.868 1.00 91.81 81 ARG A N 1
ATOM 618 C CA . ARG A 1 81 ? 6.119 -1.061 -19.023 1.00 91.81 81 ARG A CA 1
ATOM 619 C C . ARG A 1 81 ? 7.270 -0.149 -18.576 1.00 91.81 81 ARG A C 1
ATOM 621 O O . ARG A 1 81 ? 8.253 -0.629 -18.015 1.00 91.81 81 ARG A O 1
ATOM 628 N N . SER A 1 82 ? 7.137 1.160 -18.791 1.00 90.44 82 SER A N 1
ATOM 629 C CA . SER A 1 82 ? 8.077 2.193 -18.332 1.00 90.44 82 SE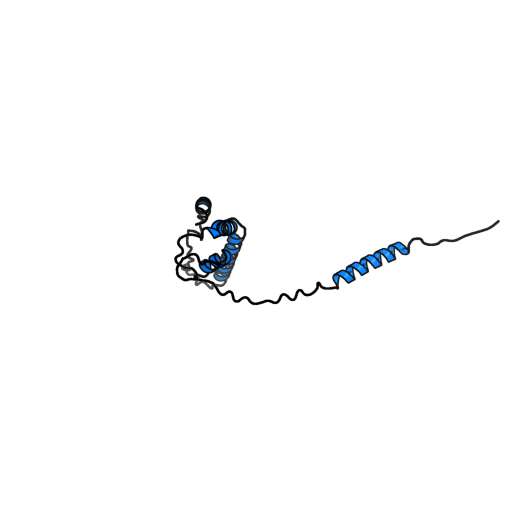R A CA 1
ATOM 630 C C . SER A 1 82 ? 8.173 2.291 -16.801 1.00 90.44 82 SER A C 1
ATOM 632 O O . SER A 1 82 ? 9.216 2.680 -16.277 1.00 90.44 82 SER A O 1
ATOM 634 N N . CYS A 1 83 ? 7.129 1.886 -16.076 1.00 93.00 83 CYS A N 1
ATOM 635 C CA . CYS A 1 83 ? 7.013 1.982 -14.624 1.00 93.00 83 CYS A CA 1
ATOM 636 C C . CYS A 1 83 ? 7.406 0.721 -13.858 1.00 93.00 83 CYS A C 1
ATOM 638 O O . CYS A 1 83 ? 7.540 0.795 -12.638 1.00 93.00 83 CYS A O 1
ATOM 640 N N . LYS A 1 84 ? 7.705 -0.396 -14.535 1.00 93.12 84 LYS A N 1
ATOM 641 C CA . LYS A 1 84 ? 8.164 -1.645 -13.899 1.00 93.12 84 LYS A CA 1
ATOM 642 C C . LYS A 1 84 ? 9.256 -1.418 -12.847 1.00 93.12 84 LYS A C 1
ATOM 644 O O . LYS A 1 84 ? 9.151 -1.895 -11.721 1.00 93.12 84 LYS A O 1
ATOM 649 N N . LYS A 1 85 ? 10.312 -0.671 -13.195 1.00 92.19 85 LYS A N 1
ATOM 650 C CA . LYS A 1 85 ? 11.428 -0.402 -12.271 1.00 92.19 85 LYS A CA 1
ATOM 651 C C . LYS A 1 85 ? 10.978 0.436 -11.070 1.00 92.19 85 LYS A C 1
ATOM 653 O O . LYS A 1 85 ? 11.385 0.158 -9.947 1.00 92.19 85 LYS A O 1
ATOM 658 N N . TYR A 1 86 ? 10.134 1.439 -11.307 1.00 95.06 86 TYR A N 1
ATOM 659 C CA . TYR A 1 86 ? 9.573 2.276 -10.249 1.00 95.06 86 TYR A CA 1
ATOM 660 C C . TYR A 1 86 ? 8.733 1.446 -9.266 1.00 95.06 86 TYR A C 1
ATOM 662 O O . TYR A 1 86 ? 8.971 1.524 -8.063 1.00 95.06 86 TYR A O 1
ATOM 670 N N . ILE A 1 87 ? 7.820 0.608 -9.767 1.00 96.19 87 ILE A N 1
ATOM 671 C CA . ILE A 1 87 ? 6.975 -0.250 -8.924 1.00 96.19 87 ILE A CA 1
ATOM 672 C C . ILE A 1 87 ? 7.818 -1.276 -8.169 1.00 96.19 87 ILE A C 1
ATOM 674 O O . ILE A 1 87 ? 7.641 -1.428 -6.966 1.00 96.19 87 ILE A O 1
ATOM 678 N N . GLY A 1 88 ? 8.810 -1.894 -8.815 1.00 95.06 88 GLY A N 1
ATOM 679 C CA . GLY A 1 88 ? 9.744 -2.787 -8.128 1.00 95.06 88 GLY A CA 1
ATOM 680 C C . GLY A 1 88 ? 10.458 -2.109 -6.951 1.00 95.06 88 GLY A C 1
ATOM 681 O O . GLY A 1 88 ? 10.515 -2.669 -5.860 1.00 95.06 88 GLY A O 1
ATOM 682 N N . HIS A 1 89 ? 10.944 -0.873 -7.127 1.00 95.25 89 HIS A N 1
ATOM 683 C CA . HIS A 1 89 ? 11.544 -0.101 -6.031 1.00 95.25 89 HIS A CA 1
ATOM 684 C C . HIS A 1 89 ? 10.539 0.298 -4.948 1.00 95.25 89 HIS A C 1
ATOM 686 O O . HIS A 1 89 ? 10.907 0.350 -3.776 1.00 95.25 89 HIS A O 1
ATOM 692 N N . TYR A 1 90 ? 9.295 0.589 -5.318 1.00 96.38 90 TYR A N 1
ATOM 693 C CA . TYR A 1 90 ? 8.234 0.908 -4.370 1.00 96.38 90 TYR A CA 1
ATOM 694 C C . TYR A 1 90 ? 7.883 -0.300 -3.487 1.00 96.38 90 TYR A C 1
ATOM 696 O O . TYR A 1 90 ? 7.931 -0.183 -2.259 1.00 96.38 90 TYR A O 1
ATOM 704 N N . MET A 1 91 ? 7.616 -1.451 -4.115 1.00 96.56 91 MET A N 1
ATOM 705 C CA . MET A 1 91 ? 7.159 -2.683 -3.463 1.00 96.56 91 MET A CA 1
ATOM 706 C C . MET A 1 91 ? 8.259 -3.374 -2.653 1.00 96.56 91 MET A C 1
ATOM 708 O O . MET A 1 91 ? 8.022 -3.786 -1.522 1.00 96.56 91 MET A O 1
ATOM 712 N N . LEU A 1 92 ? 9.474 -3.489 -3.205 1.00 95.31 92 LEU A N 1
ATOM 713 C CA . LEU A 1 92 ? 10.612 -4.114 -2.510 1.00 95.31 92 LEU A CA 1
ATOM 714 C C . LEU A 1 92 ? 11.354 -3.142 -1.583 1.00 95.31 92 LEU A C 1
ATOM 716 O O . LEU A 1 92 ? 12.179 -3.551 -0.764 1.00 95.31 92 LEU A O 1
ATOM 720 N N . GLY A 1 93 ? 11.118 -1.841 -1.745 1.00 92.31 93 GLY A N 1
ATOM 721 C CA . GLY A 1 93 ? 11.716 -0.808 -0.918 1.00 92.31 93 GLY A CA 1
ATOM 722 C C . GLY A 1 93 ? 10.996 -0.623 0.413 1.00 92.31 93 GLY A C 1
ATOM 723 O O . GLY A 1 93 ? 10.153 -1.401 0.847 1.00 92.31 93 GLY A O 1
ATOM 724 N N . LYS A 1 94 ? 11.330 0.474 1.097 1.00 94.75 94 LYS A N 1
ATOM 725 C CA . LYS A 1 94 ? 10.703 0.808 2.384 1.00 94.75 94 LYS A CA 1
ATOM 726 C C . LYS A 1 94 ? 9.336 1.476 2.231 1.00 94.75 94 LYS A C 1
ATOM 728 O O . LYS A 1 94 ? 8.619 1.539 3.224 1.00 94.75 94 LYS A O 1
ATOM 733 N N . GLN A 1 95 ? 9.018 2.027 1.057 1.00 96.06 95 GLN A N 1
ATOM 734 C CA . GLN A 1 95 ? 7.862 2.909 0.899 1.00 96.06 95 GLN A CA 1
ATOM 735 C C . GLN A 1 95 ? 6.545 2.148 1.038 1.00 96.06 95 GLN A C 1
ATOM 737 O O . GLN A 1 95 ? 5.750 2.552 1.875 1.00 96.06 95 GLN A O 1
ATOM 742 N N . TYR A 1 96 ? 6.361 1.023 0.334 1.00 96.38 96 TYR A N 1
ATOM 743 C CA . TYR A 1 96 ? 5.148 0.207 0.461 1.00 96.38 96 TYR A CA 1
ATOM 744 C C . TYR A 1 96 ? 4.839 -0.129 1.927 1.00 96.38 96 TYR A C 1
ATOM 746 O O . TYR A 1 96 ? 3.778 0.200 2.438 1.00 96.38 96 TYR A O 1
ATOM 754 N N . ARG A 1 97 ? 5.835 -0.628 2.672 1.00 96.50 97 ARG A N 1
ATOM 755 C CA . ARG A 1 97 ? 5.685 -0.929 4.105 1.00 96.50 97 ARG A CA 1
ATOM 756 C C . ARG A 1 97 ? 5.334 0.292 4.967 1.00 96.50 97 ARG A C 1
ATOM 758 O O . ARG A 1 97 ? 4.623 0.147 5.957 1.00 96.50 97 ARG A O 1
ATOM 765 N N . LYS A 1 98 ? 5.871 1.475 4.651 1.00 98.44 98 LYS A N 1
ATOM 766 C CA . LYS A 1 98 ? 5.541 2.714 5.375 1.00 98.44 98 LYS A CA 1
ATOM 767 C C . LYS A 1 98 ? 4.103 3.147 5.096 1.00 98.44 98 LYS A C 1
ATOM 769 O O . LYS A 1 98 ? 3.409 3.506 6.040 1.00 98.44 98 LYS A O 1
ATOM 774 N N . ASP A 1 99 ? 3.676 3.070 3.839 1.00 98.00 99 ASP A N 1
ATOM 775 C CA . ASP A 1 99 ? 2.315 3.404 3.421 1.00 98.00 99 ASP A CA 1
ATOM 776 C C . ASP A 1 99 ? 1.308 2.441 4.081 1.00 98.00 99 ASP A C 1
ATOM 778 O O . ASP A 1 99 ? 0.380 2.896 4.748 1.00 98.00 99 ASP A O 1
ATOM 782 N N . SER A 1 100 ? 1.552 1.122 4.028 1.00 97.81 100 SER A N 1
ATOM 783 C CA . SER A 1 100 ? 0.712 0.119 4.705 1.00 97.81 100 SER A CA 1
ATOM 784 C C . SER A 1 100 ? 0.642 0.351 6.214 1.00 97.81 100 SER A C 1
ATOM 786 O O . SER A 1 100 ? -0.436 0.286 6.803 1.00 97.81 100 SER A O 1
ATOM 788 N N . LYS A 1 101 ? 1.777 0.671 6.856 1.00 98.50 101 LYS A N 1
ATOM 789 C CA . LYS A 1 101 ? 1.802 0.998 8.288 1.00 98.50 101 LYS A CA 1
ATOM 790 C C . LYS A 1 101 ? 0.929 2.212 8.600 1.00 98.50 101 LYS A C 1
ATOM 792 O O . LYS A 1 101 ? 0.191 2.171 9.576 1.00 98.50 101 LYS A O 1
ATOM 797 N N . ALA A 1 102 ? 1.001 3.268 7.792 1.00 98.62 102 ALA A N 1
ATOM 798 C CA . ALA A 1 102 ? 0.206 4.468 8.021 1.00 98.62 102 ALA A CA 1
ATOM 799 C C . ALA A 1 102 ? -1.302 4.167 7.980 1.00 98.62 102 ALA A C 1
ATOM 801 O O . ALA A 1 102 ? -2.035 4.628 8.853 1.00 98.62 102 ALA A O 1
ATOM 802 N N . VAL A 1 103 ? -1.756 3.349 7.024 1.00 98.19 103 VAL A N 1
ATOM 803 C CA . VAL A 1 103 ? -3.169 2.942 6.923 1.00 98.19 103 VAL A CA 1
ATOM 804 C C . VAL A 1 103 ? -3.592 2.084 8.118 1.00 98.19 103 VAL A C 1
ATOM 806 O O . VAL A 1 103 ? -4.636 2.345 8.711 1.00 98.19 103 VAL A O 1
ATOM 809 N N . VAL A 1 104 ? -2.772 1.109 8.523 1.00 98.38 104 VAL A N 1
ATOM 810 C CA . VAL A 1 104 ? -3.058 0.259 9.693 1.00 98.38 104 VAL A CA 1
ATOM 811 C C . VAL A 1 104 ? -3.099 1.075 10.986 1.00 98.38 104 VAL A C 1
ATOM 813 O O . VAL A 1 104 ? -3.997 0.874 11.799 1.00 98.38 104 VAL A O 1
ATOM 816 N N . ASP A 1 105 ? -2.176 2.022 11.169 1.00 98.75 105 ASP A N 1
ATOM 817 C CA . ASP A 1 105 ? -2.155 2.895 12.346 1.00 98.75 105 ASP A CA 1
ATOM 818 C C . ASP A 1 105 ? -3.437 3.751 12.421 1.00 98.75 105 ASP A C 1
ATOM 820 O O . ASP A 1 105 ? -4.024 3.888 13.496 1.00 98.75 105 ASP A O 1
ATOM 824 N N . GLN A 1 106 ? -3.918 4.281 11.287 1.00 98.69 106 GLN A N 1
ATOM 825 C CA . GLN A 1 106 ? -5.188 5.019 11.228 1.00 98.69 106 GLN A CA 1
ATOM 826 C C . GLN A 1 106 ? -6.400 4.121 11.499 1.00 98.69 106 GLN A C 1
ATOM 828 O O . GLN A 1 106 ? -7.268 4.489 12.290 1.00 98.69 106 GLN A O 1
ATOM 833 N N . ALA A 1 107 ? -6.448 2.933 10.894 1.00 98.31 107 ALA A N 1
ATOM 834 C CA . ALA A 1 107 ? -7.515 1.961 11.121 1.00 98.31 107 ALA A CA 1
ATOM 835 C C . ALA A 1 107 ? -7.594 1.543 12.597 1.00 98.31 107 ALA A C 1
ATOM 837 O O . ALA A 1 107 ? -8.675 1.532 13.183 1.00 98.31 107 ALA A O 1
ATOM 838 N N . LEU A 1 108 ? -6.446 1.273 13.225 1.00 98.31 108 LEU A N 1
ATOM 839 C CA . LEU A 1 108 ? -6.365 0.929 14.640 1.00 98.31 108 LEU A CA 1
ATOM 840 C C . LEU A 1 108 ? -6.812 2.092 15.531 1.00 98.31 108 LEU A C 1
ATOM 842 O O . LEU A 1 108 ? -7.594 1.884 16.457 1.00 98.31 108 LEU A O 1
ATOM 846 N N . SER A 1 109 ? -6.355 3.312 15.240 1.00 98.62 109 SER A N 1
ATOM 847 C CA . SER A 1 109 ? -6.774 4.500 15.986 1.00 98.62 109 SER A CA 1
ATOM 848 C C . SER A 1 109 ? -8.285 4.725 15.891 1.00 98.62 109 SER A C 1
ATOM 850 O O . SER A 1 109 ? -8.914 5.050 16.898 1.00 98.62 109 SER A O 1
ATOM 852 N N . TYR A 1 110 ? -8.878 4.509 14.714 1.00 98.12 110 TYR A N 1
ATOM 853 C CA . TYR A 1 110 ? -10.324 4.562 14.529 1.00 98.12 110 TYR A CA 1
ATOM 854 C C . TYR A 1 110 ? -11.028 3.474 15.343 1.00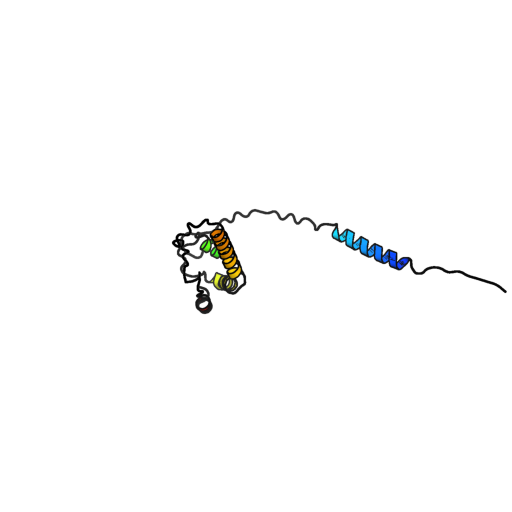 98.12 110 TYR A C 1
ATOM 856 O O . TYR A 1 110 ? -11.928 3.794 16.117 1.00 98.12 110 TYR A O 1
ATOM 864 N N . ALA A 1 111 ? -10.577 2.220 15.250 1.00 97.38 111 ALA A N 1
ATOM 865 C CA . ALA A 1 111 ? -11.145 1.098 15.996 1.00 97.38 111 ALA A CA 1
ATOM 866 C C . ALA A 1 111 ? -11.183 1.375 17.508 1.00 97.38 111 ALA A C 1
ATOM 868 O O . ALA A 1 111 ? -12.205 1.176 18.159 1.00 97.38 111 ALA A O 1
ATOM 869 N N . GLN A 1 112 ? -10.083 1.900 18.055 1.00 97.12 112 GLN A N 1
ATOM 870 C CA . GLN A 1 112 ? -9.949 2.238 19.475 1.00 97.12 112 GLN A CA 1
ATOM 871 C C . GLN A 1 112 ? -10.847 3.401 19.921 1.00 97.12 112 GLN A C 1
ATOM 873 O O . GLN A 1 112 ? -11.113 3.543 21.113 1.00 97.12 112 GLN A O 1
ATOM 878 N N . SER A 1 113 ? -11.307 4.239 18.989 1.00 97.94 113 SER A N 1
ATOM 879 C CA . SER A 1 113 ? -12.185 5.378 19.282 1.00 97.94 113 SER A CA 1
ATOM 880 C C . SER A 1 113 ? -13.666 4.995 19.408 1.00 97.94 113 SER A C 1
ATOM 882 O O . SER A 1 113 ? -14.470 5.789 19.905 1.00 97.94 113 SER A O 1
ATOM 884 N N . LEU A 1 114 ? -14.043 3.791 18.966 1.00 97.06 114 LEU A N 1
ATOM 885 C CA . LEU A 1 114 ? -15.431 3.346 18.932 1.00 97.06 114 LEU A CA 1
ATOM 886 C C . LEU A 1 114 ? -15.933 2.922 20.318 1.00 97.06 114 LEU A C 1
ATOM 888 O O . LEU A 1 114 ? -15.267 2.208 21.065 1.00 97.06 114 LEU A O 1
ATOM 892 N N . LYS A 1 115 ? -17.171 3.316 20.633 1.00 97.12 115 LYS A N 1
ATOM 893 C CA . LYS A 1 115 ? -17.935 2.777 21.765 1.00 97.12 115 LYS A CA 1
ATOM 894 C C . LYS A 1 115 ? -18.775 1.603 21.275 1.00 97.12 115 LYS A C 1
ATOM 896 O O . LYS A 1 115 ? -19.826 1.810 20.677 1.00 97.12 115 LYS A O 1
ATOM 901 N N . LEU A 1 116 ? -18.291 0.392 21.514 1.00 95.81 116 LEU A N 1
ATOM 902 C CA . LEU A 1 116 ? -18.965 -0.841 21.110 1.00 95.81 116 LEU A CA 1
ATOM 903 C C . LEU A 1 116 ? -20.125 -1.187 22.055 1.00 95.81 116 LEU A C 1
ATOM 905 O O . LEU A 1 116 ? -20.097 -0.832 23.235 1.00 95.81 116 LEU A O 1
ATOM 909 N N . ALA A 1 117 ? -21.135 -1.895 21.542 1.00 95.06 117 ALA A N 1
ATOM 910 C CA . ALA A 1 117 ? -22.330 -2.262 22.310 1.00 95.06 117 ALA A CA 1
ATOM 911 C C . ALA A 1 117 ? -22.062 -3.363 23.354 1.00 95.06 117 ALA A C 1
ATOM 913 O O . ALA A 1 117 ? -22.838 -3.524 24.295 1.00 95.06 117 ALA A O 1
ATOM 914 N N . GLY A 1 118 ? -20.968 -4.116 23.196 1.00 95.12 118 GLY A N 1
ATOM 915 C CA . GLY A 1 118 ? -20.594 -5.209 24.098 1.00 95.12 118 GLY A CA 1
ATOM 916 C C . GLY A 1 118 ? -21.444 -6.474 23.933 1.00 95.12 118 GLY A C 1
ATOM 917 O O . GLY A 1 118 ? -21.366 -7.364 24.774 1.00 95.12 118 GLY A O 1
ATOM 918 N N . ASP A 1 119 ? -22.239 -6.577 22.863 1.00 97.25 119 ASP A N 1
ATOM 919 C CA . ASP A 1 119 ? -23.087 -7.741 22.574 1.00 97.25 119 ASP A CA 1
ATOM 920 C C . ASP A 1 119 ? -22.387 -8.814 21.716 1.00 97.25 119 ASP A C 1
ATOM 922 O O . ASP A 1 119 ? -22.991 -9.835 21.383 1.00 97.25 119 ASP A O 1
ATOM 926 N N . GLY A 1 120 ? -21.110 -8.591 21.380 1.00 95.38 120 GLY A N 1
ATOM 927 C CA . GLY A 1 120 ? -20.265 -9.524 20.634 1.00 95.38 120 GLY A CA 1
ATOM 928 C C . GLY A 1 120 ? -20.565 -9.598 19.137 1.00 95.38 120 GLY A C 1
ATOM 929 O O . GLY A 1 120 ? -20.139 -10.554 18.493 1.00 95.38 120 GLY A O 1
ATOM 930 N N . LYS A 1 121 ? -21.306 -8.631 18.579 1.00 96.19 121 LYS A N 1
ATOM 931 C CA . LYS A 1 121 ? -21.706 -8.633 17.160 1.00 96.19 121 LYS A CA 1
ATOM 932 C C . LYS A 1 121 ? -20.916 -7.671 16.278 1.00 96.19 121 LYS A C 1
ATOM 934 O O . LYS A 1 121 ? -21.145 -7.632 15.071 1.00 96.19 121 LYS A O 1
ATOM 939 N N . ASP A 1 122 ? -19.998 -6.909 16.859 1.00 96.25 122 ASP A N 1
ATOM 940 C CA . ASP A 1 122 ? -19.122 -6.008 16.119 1.00 96.25 122 ASP A CA 1
ATOM 941 C C . ASP A 1 122 ? -18.081 -6.813 15.324 1.00 96.25 122 ASP A C 1
ATOM 943 O O . ASP A 1 122 ? -17.383 -7.668 15.873 1.00 96.25 122 ASP A O 1
ATOM 947 N N . VAL A 1 123 ? -17.972 -6.541 14.022 1.00 96.56 123 VAL A N 1
ATOM 948 C CA . VAL A 1 123 ? -17.080 -7.269 13.107 1.00 96.56 123 VAL A CA 1
ATOM 949 C C . VAL A 1 123 ? -16.211 -6.317 12.296 1.00 96.56 123 VAL A C 1
ATOM 951 O O . VAL A 1 123 ? -16.644 -5.233 11.908 1.00 96.56 123 VAL A O 1
ATOM 954 N N . TRP A 1 124 ? -14.989 -6.760 11.996 1.00 97.38 124 TRP A N 1
ATOM 955 C CA . TRP A 1 124 ? -14.086 -6.101 11.057 1.00 97.38 124 TRP A CA 1
ATOM 956 C C . TRP A 1 124 ? -13.811 -7.045 9.894 1.00 97.38 124 TRP A C 1
ATOM 958 O O . TRP A 1 124 ? -13.367 -8.175 10.096 1.00 97.38 124 TRP A O 1
ATOM 968 N N . VAL A 1 125 ? -14.088 -6.588 8.679 1.00 97.69 125 VAL A N 1
ATOM 969 C CA . VAL A 1 125 ? -13.906 -7.391 7.469 1.00 97.69 125 VAL A CA 1
ATOM 970 C C . VAL A 1 125 ? -12.551 -7.065 6.856 1.00 97.69 125 VAL A C 1
ATOM 972 O O . VAL A 1 125 ? -12.204 -5.896 6.699 1.00 97.69 125 VAL A O 1
ATOM 975 N N . PHE A 1 126 ? -11.797 -8.105 6.511 1.00 97.50 126 PHE A N 1
ATOM 976 C CA . PHE A 1 126 ? -10.513 -7.995 5.830 1.00 97.50 126 PHE A CA 1
ATOM 977 C C . PHE A 1 126 ? -10.577 -8.732 4.502 1.00 97.50 126 PHE A C 1
ATOM 979 O O . PHE A 1 126 ? -11.084 -9.852 4.437 1.00 97.50 126 PHE A O 1
ATOM 986 N N . ASP A 1 127 ? -10.026 -8.108 3.470 1.00 98.19 127 ASP A N 1
ATOM 987 C CA . ASP A 1 127 ? -9.680 -8.806 2.240 1.00 98.19 127 ASP A CA 1
ATOM 988 C C . ASP A 1 127 ? -8.416 -9.669 2.445 1.00 98.19 127 ASP A C 1
ATOM 990 O O . ASP A 1 127 ? -7.662 -9.499 3.416 1.00 98.19 127 ASP A O 1
ATOM 994 N N . ILE A 1 128 ? -8.196 -10.626 1.547 1.00 98.12 128 ILE A N 1
ATOM 995 C CA . ILE A 1 128 ? -7.071 -11.559 1.609 1.00 98.12 128 ILE A CA 1
ATOM 996 C C . ILE A 1 128 ? -5.896 -11.003 0.812 1.00 98.12 128 ILE A C 1
ATOM 998 O O . ILE A 1 128 ? -4.910 -10.551 1.402 1.00 98.12 128 ILE A O 1
ATOM 1002 N N . ASP A 1 129 ? -6.005 -11.026 -0.512 1.00 96.69 129 ASP A N 1
ATOM 1003 C CA . ASP A 1 129 ? -4.913 -10.694 -1.419 1.00 96.69 129 ASP A CA 1
ATOM 1004 C C . ASP A 1 129 ? -4.554 -9.207 -1.330 1.00 96.69 129 ASP A C 1
ATOM 1006 O O . ASP A 1 129 ? -5.411 -8.330 -1.293 1.00 96.69 129 ASP A O 1
ATOM 1010 N N . GLU A 1 130 ? -3.258 -8.918 -1.236 1.00 94.25 130 GLU A N 1
ATOM 1011 C CA . GLU A 1 130 ? -2.663 -7.580 -1.113 1.00 94.25 130 GLU A CA 1
ATOM 1012 C C . GLU A 1 130 ? -3.124 -6.771 0.113 1.00 94.25 130 GLU A C 1
ATOM 1014 O O . GLU A 1 130 ? -2.697 -5.630 0.297 1.00 94.25 130 GLU A O 1
ATOM 1019 N N . THR A 1 131 ? -3.898 -7.395 1.007 1.00 96.25 131 THR A N 1
ATOM 1020 C CA . THR A 1 131 ? -4.404 -6.799 2.249 1.00 96.25 131 THR A CA 1
ATOM 1021 C C . THR A 1 131 ? -3.844 -7.517 3.474 1.00 96.25 131 THR A C 1
ATOM 1023 O O . THR A 1 131 ? -3.127 -6.912 4.272 1.00 96.25 131 THR A O 1
ATOM 1026 N N . THR A 1 132 ? -4.131 -8.813 3.630 1.00 97.06 132 THR A N 1
ATOM 1027 C CA . THR A 1 132 ? -3.613 -9.636 4.743 1.00 97.06 132 THR A CA 1
ATOM 1028 C C . THR A 1 132 ? -2.564 -10.650 4.290 1.00 97.06 132 THR A C 1
ATOM 1030 O O . THR A 1 132 ? -1.702 -11.034 5.083 1.00 97.06 132 THR A O 1
ATOM 1033 N N . LEU A 1 133 ? -2.582 -11.030 3.011 1.00 97.12 133 LEU A N 1
ATOM 1034 C CA . LEU A 1 133 ? -1.611 -11.898 2.356 1.00 97.12 133 LEU A CA 1
ATOM 1035 C C . LEU A 1 133 ? -0.981 -11.170 1.165 1.00 97.12 133 LEU A C 1
ATOM 1037 O O . LEU A 1 133 ? -1.658 -10.423 0.474 1.00 97.12 133 LEU A O 1
ATOM 1041 N N . SER A 1 134 ? 0.315 -11.379 0.917 1.00 95.75 134 SER A N 1
ATOM 1042 C CA . SER A 1 134 ? 1.012 -10.731 -0.198 1.00 95.75 134 SER A CA 1
ATOM 1043 C C . SER A 1 134 ? 1.376 -11.706 -1.316 1.00 95.75 134 SER A C 1
ATOM 1045 O O . SER A 1 134 ? 2.147 -12.642 -1.101 1.00 95.75 134 SER A O 1
ATOM 1047 N N . ASN A 1 135 ? 0.949 -11.391 -2.536 1.00 96.62 135 ASN A N 1
ATOM 1048 C CA . ASN A 1 135 ? 1.366 -12.025 -3.786 1.00 96.62 135 ASN A CA 1
ATOM 1049 C C . ASN A 1 135 ? 2.621 -11.375 -4.389 1.00 96.62 135 ASN A C 1
ATOM 1051 O O . ASN A 1 135 ? 3.003 -11.664 -5.526 1.00 96.62 135 ASN A O 1
ATOM 1055 N N . LEU A 1 136 ? 3.313 -10.511 -3.637 1.00 95.50 136 LEU A N 1
ATOM 1056 C CA . LEU A 1 136 ? 4.544 -9.862 -4.087 1.00 95.50 136 LEU A CA 1
ATOM 1057 C C . LEU A 1 136 ? 5.600 -10.849 -4.622 1.00 95.50 136 LEU A C 1
ATOM 1059 O O . LEU A 1 136 ? 6.209 -10.524 -5.643 1.00 95.50 136 LEU A O 1
ATOM 1063 N N . PRO A 1 137 ? 5.815 -12.050 -4.038 1.00 96.38 137 PRO A N 1
ATOM 1064 C CA . PRO A 1 137 ? 6.729 -13.028 -4.625 1.00 96.38 137 PRO A CA 1
ATOM 1065 C C . PRO A 1 137 ? 6.342 -13.415 -6.056 1.00 96.38 137 PRO A C 1
ATOM 1067 O O . PRO A 1 137 ? 7.195 -13.416 -6.941 1.00 96.38 137 PRO A O 1
ATOM 1070 N N . TYR A 1 138 ? 5.054 -13.665 -6.314 1.00 96.94 138 TYR A N 1
ATOM 1071 C CA . TYR A 1 138 ? 4.560 -13.963 -7.656 1.00 96.94 138 TYR A CA 1
ATOM 1072 C C . TYR A 1 138 ? 4.827 -12.787 -8.604 1.00 96.94 138 TYR A C 1
ATOM 1074 O O . TYR A 1 138 ? 5.491 -12.954 -9.629 1.00 96.94 138 TYR A O 1
ATOM 1082 N N . TYR A 1 139 ? 4.403 -11.575 -8.242 1.00 96.69 139 TYR A N 1
ATOM 1083 C CA . TYR A 1 139 ? 4.565 -10.405 -9.108 1.00 96.69 139 TYR A CA 1
ATOM 1084 C C . TYR A 1 139 ? 6.030 -10.016 -9.341 1.00 96.69 139 TYR A C 1
ATOM 1086 O O . TYR A 1 139 ? 6.365 -9.558 -10.434 1.00 96.69 139 TYR A O 1
ATOM 1094 N N . ALA A 1 140 ? 6.936 -10.263 -8.392 1.00 96.25 140 ALA A N 1
ATOM 1095 C CA . ALA A 1 140 ? 8.368 -10.023 -8.577 1.00 96.25 140 ALA A CA 1
ATOM 1096 C C . ALA A 1 140 ? 8.958 -10.854 -9.733 1.00 96.25 140 ALA A C 1
ATOM 1098 O O . ALA A 1 140 ? 9.812 -10.361 -10.475 1.00 96.25 140 ALA A O 1
ATOM 1099 N N . HIS A 1 141 ? 8.456 -12.076 -9.945 1.00 96.50 141 HIS A N 1
ATOM 1100 C CA . HIS A 1 141 ? 8.837 -12.928 -11.076 1.00 96.50 141 HIS A CA 1
ATOM 1101 C C . HIS A 1 141 ? 8.118 -12.567 -12.386 1.00 96.50 141 HIS A C 1
ATOM 1103 O O . HIS A 1 141 ? 8.630 -12.873 -13.462 1.00 96.50 141 HIS A O 1
ATOM 1109 N N . HIS A 1 142 ? 6.992 -11.853 -12.314 1.00 96.00 142 HIS A N 1
ATOM 1110 C CA . HIS A 1 142 ? 6.146 -11.509 -13.466 1.00 96.00 142 HIS A CA 1
ATOM 1111 C C . HIS A 1 142 ? 6.212 -10.026 -13.859 1.00 96.00 142 HIS A C 1
ATOM 1113 O O . HIS A 1 142 ? 5.384 -9.534 -14.615 1.00 96.00 142 HIS A O 1
ATOM 1119 N N . GLY A 1 143 ? 7.233 -9.301 -13.396 1.00 94.19 143 GLY A N 1
ATOM 1120 C CA . GLY A 1 143 ? 7.485 -7.925 -13.827 1.00 94.19 143 GLY A CA 1
ATOM 1121 C C . GLY A 1 143 ? 6.755 -6.836 -13.040 1.00 94.19 143 GLY A C 1
ATOM 1122 O O . GLY A 1 143 ? 6.782 -5.694 -13.486 1.00 94.19 143 GLY A O 1
ATOM 1123 N N . PHE A 1 144 ? 6.238 -7.170 -11.856 1.00 95.00 144 PHE A N 1
ATOM 1124 C CA . PHE A 1 144 ? 5.472 -6.309 -10.949 1.00 95.00 144 PHE A CA 1
ATOM 1125 C C . PHE A 1 144 ? 4.087 -5.886 -11.459 1.00 95.00 144 PHE A C 1
ATOM 1127 O O . PHE A 1 144 ? 3.568 -4.871 -11.003 1.00 95.00 144 PHE A O 1
ATOM 1134 N N . GLY A 1 145 ? 3.493 -6.694 -12.344 1.00 89.00 145 GLY A N 1
ATOM 1135 C CA . GLY A 1 145 ? 2.155 -6.494 -12.912 1.00 89.00 145 GLY A CA 1
ATOM 1136 C C . GLY A 1 145 ? 2.160 -5.966 -14.337 1.00 89.00 145 GLY A C 1
ATOM 1137 O O . GLY A 1 145 ? 3.250 -5.726 -14.904 1.00 89.00 145 GLY A O 1
#

Secondary structure (DSSP, 8-state):
---------S-SHHHHHHHHHHHHHHHHHHS-------------------TTSS--TT--HHHHHHHHHTTSS-S--S--GGGHHHHHHHHHSHHHHHHHHHHHHHHHHHHHH----SSS-------SBTTTB--HHHHHHTT--